Protein AF-A0AAV3R2Y7-F1 (afdb_monomer)

InterPro domains:
  IPR016688 Mechanosensitive ion channel MscS-like, plants/fungi [PTHR31618] (4-81)

Secondary structure (DSSP, 8-state):
-HHHHHHHHHHTTTTB-S--EEEEEEEETTTEEEEEEE--BSS-TT-HHHHHHHHHHHHHHHHHHHHHTT---PPPPPP---------------

Mean predicted aligned error: 9.39 Å

Nearest PDB structures (foldseek):
  7n5e-assembly1_F  TM=8.364E-01  e=1.118E-07  Dionaea muscipula
  8jwe-assembly1_A  TM=8.146E-01  e=9.951E-07  Arabidopsis thaliana
  8tdk-assembly1_A  TM=8.015E-01  e=1.065E-06  Arabidopsis thaliana

Foldseek 3Di:
DVVQLLVVCVVVVQFWPNDKDKDFPDADPPQDTDIDIDTDTPDDPVPVVVNVVVVVVSVVVVVVVCVVVVNDDDDDDDDDDDDPPPDPPPPPDD

pLDDT: mean 84.89, std 9.7, range [49.31, 94.5]

Organism: Lithospermum erythrorhizon (NCBI:txid34254)

Sequence (94 aa):
MHLSLIRYLEKNSHHWHPNHSVVVKEIENVNKIKMALYMNHTMNFQDFPEKNRRRTTLVLEMKNIFEELGIRYDLLPQEVLLLDSRKPNIGTSV

Structure (mmCIF, N/CA/C/O backbone):
data_AF-A0AAV3R2Y7-F1
#
_entry.id   AF-A0AAV3R2Y7-F1
#
loop_
_atom_site.group_PDB
_atom_site.id
_atom_site.type_symbol
_atom_site.label_atom_id
_atom_site.label_alt_id
_atom_site.label_comp_id
_atom_site.label_asym_id
_atom_site.label_entity_id
_atom_site.label_seq_id
_atom_site.pdbx_PDB_ins_code
_atom_site.Cartn_x
_atom_site.Cartn_y
_atom_site.Cartn_z
_atom_site.occupancy
_atom_site.B_iso_or_equiv
_atom_site.auth_seq_id
_atom_site.auth_comp_id
_atom_site.auth_asym_id
_atom_site.auth_atom_id
_atom_site.pdbx_PDB_model_num
ATOM 1 N N . MET A 1 1 ? -12.853 2.088 -4.441 1.00 82.44 1 MET A N 1
ATOM 2 C CA . MET A 1 1 ? -11.478 1.666 -4.085 1.00 82.44 1 MET A CA 1
ATOM 3 C C . MET A 1 1 ? -10.844 0.822 -5.183 1.00 82.44 1 MET A C 1
ATOM 5 O O . MET A 1 1 ? -9.984 1.347 -5.872 1.00 82.44 1 MET A O 1
ATOM 9 N N . HIS A 1 2 ? -11.296 -0.420 -5.413 1.00 83.44 2 HIS A N 1
ATOM 10 C CA . HIS A 1 2 ? -10.695 -1.317 -6.415 1.00 83.44 2 HIS A CA 1
ATOM 11 C C . HIS A 1 2 ? -10.591 -0.686 -7.817 1.00 83.44 2 HIS A C 1
ATOM 13 O O . HIS A 1 2 ? -9.513 -0.665 -8.398 1.00 83.44 2 HIS A O 1
ATOM 19 N N . LEU A 1 3 ? -11.676 -0.081 -8.314 1.00 86.50 3 LEU A N 1
ATOM 20 C CA . LEU A 1 3 ? -11.694 0.577 -9.628 1.00 86.50 3 LEU A CA 1
ATOM 21 C C . LEU A 1 3 ? -10.724 1.766 -9.724 1.00 86.50 3 LEU A C 1
ATOM 23 O O . LEU A 1 3 ? -10.024 1.899 -10.721 1.00 86.50 3 LEU A O 1
ATOM 27 N N . SER A 1 4 ? -10.664 2.619 -8.697 1.00 88.44 4 SER A N 1
ATOM 28 C CA . SER A 1 4 ? -9.752 3.773 -8.664 1.00 88.44 4 SER A CA 1
ATOM 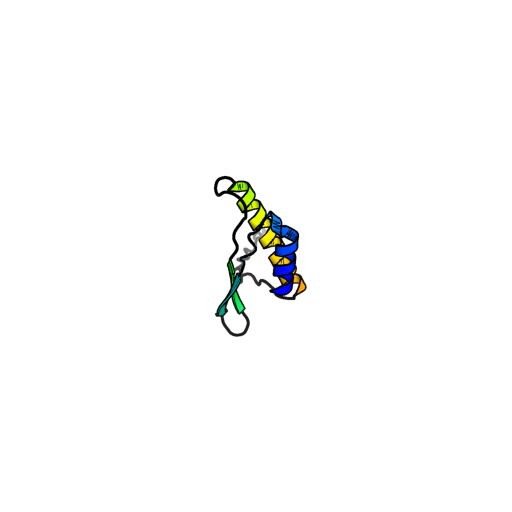29 C C . SER A 1 4 ? -8.288 3.325 -8.677 1.00 88.44 4 SER A C 1
ATOM 31 O O . SER A 1 4 ? -7.470 3.895 -9.394 1.00 88.44 4 SER A O 1
ATOM 33 N N . LEU A 1 5 ? -7.975 2.251 -7.946 1.00 87.94 5 LEU A N 1
ATOM 34 C CA . LEU A 1 5 ? -6.635 1.678 -7.901 1.00 87.94 5 LEU A CA 1
ATOM 35 C C . LEU A 1 5 ? -6.226 1.049 -9.239 1.00 87.94 5 LEU A C 1
ATOM 37 O O . LEU A 1 5 ? -5.117 1.297 -9.701 1.00 87.94 5 LEU A O 1
ATOM 41 N N . ILE A 1 6 ? -7.110 0.275 -9.879 1.00 87.44 6 ILE A N 1
ATOM 42 C CA . ILE A 1 6 ? -6.831 -0.299 -11.206 1.00 87.44 6 ILE A CA 1
ATOM 43 C C . ILE A 1 6 ? -6.541 0.811 -12.216 1.00 87.44 6 ILE A C 1
ATOM 45 O O . ILE A 1 6 ? -5.517 0.758 -12.889 1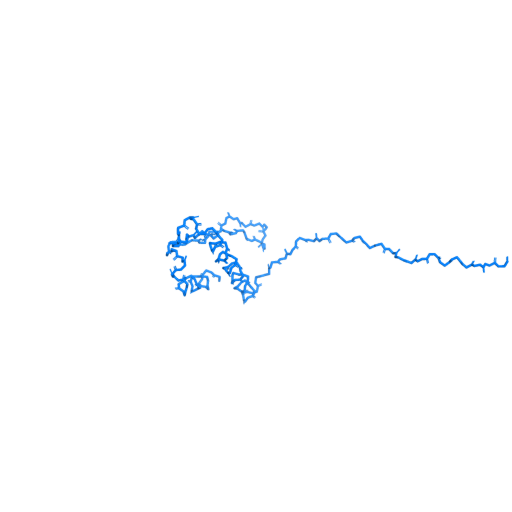.00 87.44 6 ILE A O 1
ATOM 49 N N . ARG A 1 7 ? -7.366 1.866 -12.256 1.00 89.81 7 ARG A N 1
ATOM 50 C CA . ARG A 1 7 ? -7.143 3.014 -13.152 1.00 89.81 7 ARG A CA 1
ATOM 51 C C . ARG A 1 7 ? -5.771 3.656 -12.943 1.00 89.81 7 ARG A C 1
ATOM 53 O O . ARG A 1 7 ? -5.109 4.020 -13.914 1.00 89.81 7 ARG A O 1
ATOM 60 N N . TYR A 1 8 ? -5.325 3.787 -11.692 1.00 90.06 8 TYR A N 1
ATOM 61 C CA . TYR A 1 8 ? -3.985 4.289 -11.395 1.00 90.06 8 TYR A CA 1
ATOM 62 C C . TYR A 1 8 ? -2.885 3.354 -11.919 1.00 90.06 8 TYR A C 1
ATOM 64 O O . TYR A 1 8 ? -1.918 3.823 -12.526 1.00 90.06 8 TYR A O 1
ATOM 72 N N . LEU A 1 9 ? -3.018 2.043 -11.701 1.00 89.38 9 LEU A N 1
ATOM 73 C CA . LEU A 1 9 ? -2.034 1.055 -12.150 1.00 89.38 9 LEU A CA 1
ATOM 74 C C . LEU A 1 9 ? -1.958 0.988 -13.679 1.00 89.38 9 LEU A C 1
ATOM 76 O O . LEU A 1 9 ? -0.857 0.980 -14.220 1.00 89.38 9 LEU A O 1
ATOM 80 N N . GLU A 1 10 ? -3.095 1.047 -14.374 1.00 88.19 10 GLU A N 1
ATOM 81 C CA . GLU A 1 10 ? -3.170 1.094 -15.840 1.00 88.19 10 GLU A CA 1
ATOM 82 C C . GLU A 1 10 ? -2.504 2.355 -16.409 1.00 88.19 10 GLU A C 1
ATOM 84 O O . GLU A 1 10 ? -1.698 2.270 -17.342 1.00 88.19 10 GLU A O 1
ATOM 89 N N . LYS A 1 11 ? -2.755 3.522 -15.797 1.00 91.12 11 LYS A N 1
ATOM 90 C CA . LYS A 1 11 ? -2.095 4.789 -16.160 1.00 91.12 11 LYS A CA 1
ATOM 91 C C . LYS A 1 11 ? -0.572 4.729 -15.974 1.00 91.12 11 LYS A C 1
ATOM 93 O O . LYS A 1 11 ? 0.164 5.423 -16.670 1.00 91.12 11 LYS A O 1
ATOM 98 N N . ASN A 1 12 ? -0.095 3.880 -15.064 1.00 89.50 12 ASN A N 1
ATOM 99 C CA . ASN A 1 12 ? 1.320 3.664 -14.760 1.00 89.50 12 ASN A CA 1
ATOM 100 C C . ASN A 1 12 ? 1.804 2.263 -15.182 1.00 89.50 12 ASN A C 1
ATOM 102 O O . ASN A 1 12 ? 2.712 1.708 -14.564 1.00 89.50 12 ASN A O 1
ATOM 106 N N . SER A 1 13 ? 1.224 1.685 -16.235 1.00 86.38 13 SER A N 1
ATOM 107 C CA . SER A 1 13 ? 1.487 0.306 -16.687 1.00 86.38 13 SER A CA 1
ATOM 108 C C . SER A 1 13 ? 2.952 0.012 -17.041 1.00 86.38 13 SER A C 1
ATOM 110 O O . SER A 1 13 ? 3.397 -1.126 -16.963 1.00 86.38 13 SER A O 1
ATOM 112 N N . HIS A 1 14 ? 3.748 1.032 -17.356 1.00 88.00 14 HIS A N 1
ATOM 113 C CA . HIS A 1 14 ? 5.194 0.899 -17.563 1.00 88.00 14 HIS A CA 1
ATOM 114 C C . HIS A 1 14 ? 5.966 0.588 -16.266 1.00 88.00 14 HIS A C 1
ATOM 116 O O . HIS A 1 14 ? 7.076 0.055 -16.316 1.00 88.00 14 HIS A O 1
ATOM 122 N N . HIS A 1 15 ? 5.400 0.904 -15.098 1.00 87.38 15 HIS A N 1
ATOM 123 C CA . HIS A 1 15 ? 6.004 0.657 -13.789 1.00 87.38 15 HIS A CA 1
ATOM 124 C C . HIS A 1 15 ? 5.584 -0.675 -13.160 1.00 87.38 15 HIS A C 1
ATOM 126 O O . HIS A 1 15 ? 6.349 -1.244 -12.373 1.00 87.38 15 HIS A O 1
ATOM 132 N N . TRP A 1 16 ? 4.388 -1.160 -13.494 1.00 90.44 16 TRP A N 1
ATOM 133 C CA . TRP A 1 16 ? 3.716 -2.250 -12.792 1.00 90.44 16 TRP A CA 1
ATOM 134 C C . TRP A 1 16 ? 3.372 -3.391 -13.741 1.00 90.44 16 TRP A C 1
ATOM 136 O O . TRP A 1 16 ? 2.868 -3.178 -14.837 1.00 90.44 16 TRP A O 1
ATOM 146 N N . HIS A 1 17 ? 3.613 -4.620 -13.301 1.00 89.06 17 HIS A N 1
ATOM 147 C CA . HIS A 1 17 ? 3.141 -5.795 -14.014 1.00 89.06 17 HIS A CA 1
ATOM 148 C C . HIS A 1 17 ? 1.598 -5.839 -13.967 1.00 89.06 17 HIS A C 1
ATOM 150 O O . HIS A 1 17 ? 1.028 -5.557 -12.908 1.00 89.06 17 HIS A O 1
ATOM 156 N N . PRO A 1 18 ? 0.910 -6.240 -15.053 1.00 86.00 18 PRO A N 1
ATOM 157 C CA . PRO A 1 18 ? -0.558 -6.251 -15.115 1.00 86.00 18 PRO A CA 1
ATOM 158 C C . PRO A 1 18 ? -1.207 -7.179 -14.078 1.00 86.00 18 PRO A C 1
ATOM 160 O O . PRO A 1 18 ? -2.325 -6.944 -13.631 1.00 86.00 18 PRO A O 1
ATOM 163 N N . ASN A 1 19 ? -0.495 -8.222 -13.650 1.00 88.00 19 ASN A N 1
ATOM 164 C CA . ASN A 1 19 ? -0.964 -9.109 -12.584 1.00 88.00 19 ASN A CA 1
ATOM 165 C C . ASN A 1 19 ? -0.828 -8.431 -11.213 1.00 88.00 19 ASN A C 1
ATOM 167 O O . ASN A 1 19 ? 0.208 -8.541 -10.549 1.00 88.00 19 ASN A O 1
ATOM 171 N N . HIS A 1 20 ? -1.902 -7.773 -10.792 1.00 88.94 20 HIS A N 1
ATOM 172 C CA . HIS A 1 20 ? -2.084 -7.208 -9.461 1.00 88.94 20 HIS A CA 1
ATOM 173 C C . HIS A 1 20 ? -3.364 -7.749 -8.813 1.00 88.94 20 HIS A C 1
ATOM 175 O O . HIS A 1 20 ? -4.346 -8.048 -9.496 1.00 88.94 20 HIS A O 1
ATOM 181 N N . SER A 1 21 ? -3.395 -7.845 -7.485 1.00 89.25 21 SER A N 1
ATOM 182 C CA . SER A 1 21 ? -4.594 -8.273 -6.762 1.00 89.25 21 SER A CA 1
ATOM 183 C C . SER A 1 21 ? -4.786 -7.512 -5.457 1.0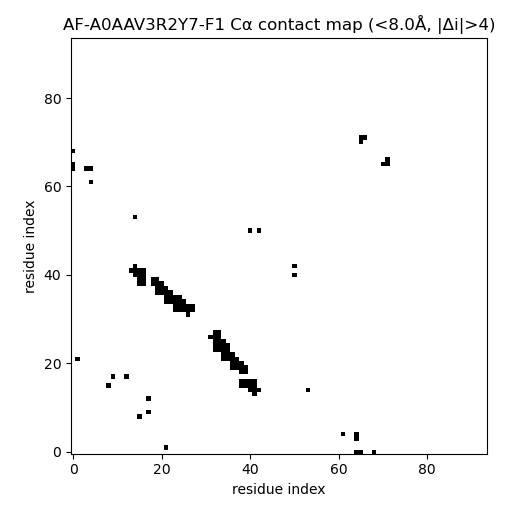0 89.25 21 SER A C 1
ATOM 185 O O . SER A 1 21 ? -3.834 -7.159 -4.764 1.00 89.25 21 SER A O 1
A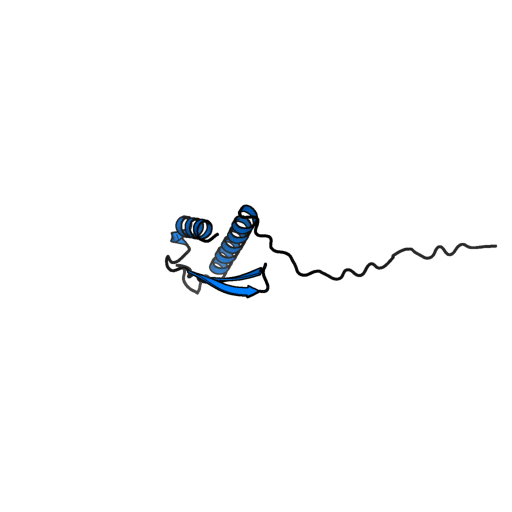TOM 187 N N . VAL A 1 22 ? -6.051 -7.260 -5.123 1.00 89.38 22 VAL A N 1
ATOM 188 C CA . VAL A 1 22 ? -6.470 -6.713 -3.831 1.00 89.38 22 VAL A CA 1
ATOM 189 C C . VAL A 1 22 ? -7.250 -7.802 -3.121 1.00 89.38 22 VAL A C 1
ATOM 191 O O . VAL A 1 22 ? -8.223 -8.316 -3.667 1.00 89.38 22 VAL A O 1
ATOM 194 N N . VAL A 1 23 ? -6.822 -8.156 -1.916 1.00 90.75 23 VAL A N 1
ATOM 195 C CA . VAL A 1 23 ? -7.430 -9.226 -1.126 1.00 90.75 23 VAL A CA 1
ATOM 196 C C . VAL A 1 23 ? -7.830 -8.675 0.231 1.00 90.75 23 VAL A C 1
ATOM 198 O O . VAL A 1 23 ? -6.995 -8.118 0.944 1.00 90.75 23 VAL A O 1
ATOM 201 N N . VAL A 1 24 ? -9.093 -8.862 0.610 1.00 89.56 24 VAL A N 1
ATOM 202 C CA . VAL A 1 24 ? -9.538 -8.658 1.992 1.00 89.56 24 VAL A CA 1
ATOM 203 C C . VAL A 1 24 ? -9.011 -9.824 2.820 1.00 89.56 24 VAL A C 1
ATOM 205 O O . VAL A 1 24 ? -9.294 -10.980 2.516 1.00 89.56 24 VAL A O 1
ATOM 208 N N . LYS A 1 25 ? -8.181 -9.524 3.817 1.00 92.44 25 LYS A N 1
ATOM 209 C CA . LYS A 1 25 ? -7.575 -10.530 4.693 1.00 92.44 25 LYS A CA 1
ATOM 210 C C . LYS A 1 25 ? -8.490 -10.868 5.854 1.00 92.44 25 LYS A C 1
ATOM 212 O O . LYS A 1 25 ? -8.722 -12.040 6.115 1.00 92.44 25 LYS A O 1
ATOM 217 N N . GLU A 1 26 ? -9.007 -9.843 6.514 1.00 91.50 26 GLU A N 1
ATOM 218 C CA . GLU A 1 26 ? -9.872 -9.982 7.678 1.00 91.50 26 GLU A CA 1
ATOM 219 C C . GLU A 1 26 ? -10.713 -8.720 7.866 1.00 91.50 26 GLU A C 1
ATOM 221 O O . GLU A 1 26 ? -10.365 -7.638 7.381 1.00 91.50 26 GLU A O 1
ATOM 226 N N . ILE A 1 27 ? -11.830 -8.877 8.567 1.00 87.19 27 ILE A N 1
ATOM 227 C CA . ILE A 1 27 ? -12.644 -7.772 9.060 1.00 87.19 27 ILE A CA 1
ATOM 228 C C . ILE A 1 27 ? -12.380 -7.713 10.564 1.00 87.19 27 ILE A C 1
ATOM 230 O O . ILE A 1 27 ? -12.701 -8.647 11.295 1.00 87.19 27 ILE A O 1
ATOM 234 N N . GLU A 1 28 ? -11.728 -6.644 11.007 1.00 84.19 28 GLU A N 1
ATOM 235 C CA . GLU A 1 28 ? -11.446 -6.403 12.417 1.00 84.19 28 GLU A CA 1
ATOM 236 C C . GLU A 1 28 ? -12.606 -5.582 13.002 1.00 84.19 28 GLU A C 1
ATOM 238 O O . GLU A 1 28 ? -12.805 -4.416 12.656 1.00 84.19 28 GLU A O 1
ATOM 243 N N . ASN A 1 29 ? -13.381 -6.174 13.915 1.00 81.19 29 ASN A N 1
ATOM 244 C CA . ASN A 1 29 ? -14.639 -5.599 14.417 1.00 81.19 29 ASN A CA 1
ATOM 245 C C . ASN A 1 29 ? -15.665 -5.366 13.284 1.00 81.19 29 ASN A C 1
ATOM 247 O O . ASN A 1 29 ? -15.640 -6.047 12.269 1.00 81.19 29 ASN A O 1
ATOM 251 N N . VAL A 1 30 ? -16.610 -4.436 13.457 1.00 76.38 30 VAL A N 1
ATOM 252 C CA . VAL A 1 30 ? -17.655 -4.137 12.451 1.00 76.38 30 VAL A CA 1
ATOM 253 C C . VAL A 1 30 ? -17.222 -3.019 11.486 1.00 76.38 30 VAL A C 1
ATOM 255 O O . VAL A 1 30 ? -17.818 -2.843 10.428 1.00 76.38 30 VAL A O 1
ATOM 258 N N . ASN A 1 31 ? -16.180 -2.251 11.829 1.00 79.25 31 ASN A N 1
ATOM 259 C CA . ASN A 1 31 ? -15.820 -0.998 11.153 1.00 79.25 31 ASN A CA 1
ATOM 260 C C . ASN A 1 31 ? -14.386 -0.931 10.602 1.00 79.25 31 ASN A C 1
ATOM 262 O O . ASN A 1 31 ? -14.028 0.097 10.026 1.00 79.25 31 ASN A O 1
ATOM 266 N N . LYS A 1 32 ? -13.557 -1.971 10.759 1.00 84.06 32 LYS A N 1
ATOM 267 C CA . LYS A 1 32 ? -12.199 -1.999 10.194 1.00 84.06 32 LYS A CA 1
ATOM 268 C C . LYS A 1 32 ? -12.022 -3.212 9.292 1.00 84.06 32 LYS A C 1
ATOM 270 O O . LYS A 1 32 ? -12.495 -4.305 9.580 1.00 84.06 32 LYS A O 1
ATOM 275 N N . ILE A 1 33 ? -11.324 -3.015 8.178 1.00 86.25 33 ILE A N 1
ATOM 276 C CA . ILE A 1 33 ? -11.022 -4.076 7.216 1.00 86.25 33 ILE A CA 1
ATOM 277 C C . ILE A 1 33 ? -9.525 -4.059 6.964 1.00 86.25 33 ILE A C 1
ATOM 279 O O . ILE A 1 33 ? -8.958 -3.024 6.608 1.00 86.25 33 ILE A O 1
ATOM 283 N N . LYS A 1 34 ? -8.891 -5.220 7.092 1.00 87.75 34 LYS A N 1
ATOM 284 C CA . LYS A 1 34 ? -7.498 -5.406 6.717 1.00 87.75 34 LYS A CA 1
ATOM 285 C C . LYS A 1 34 ? -7.421 -5.952 5.308 1.00 87.75 34 LYS A C 1
ATOM 287 O O . LYS A 1 34 ? -8.048 -6.955 4.965 1.00 87.75 34 LYS A O 1
ATOM 292 N N . MET A 1 35 ? -6.626 -5.293 4.480 1.00 88.94 35 MET A N 1
ATOM 293 C CA . MET A 1 35 ? -6.488 -5.624 3.069 1.00 88.94 35 MET A CA 1
ATOM 294 C C . MET A 1 35 ? -5.018 -5.761 2.702 1.00 88.94 35 MET A C 1
ATOM 296 O O . MET A 1 35 ? -4.158 -5.083 3.261 1.00 88.94 35 MET A O 1
ATOM 300 N N . ALA A 1 36 ? -4.739 -6.628 1.738 1.00 90.81 36 ALA A N 1
ATOM 301 C CA . ALA A 1 36 ? -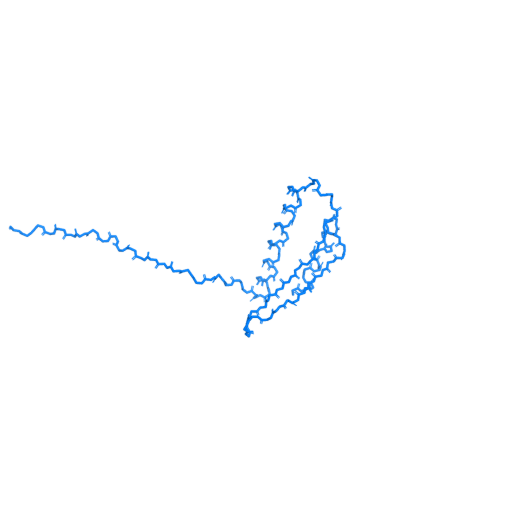3.432 -6.769 1.124 1.00 90.81 36 ALA A CA 1
ATOM 302 C C . ALA A 1 36 ? -3.525 -6.402 -0.355 1.00 90.81 36 ALA A C 1
ATOM 304 O O . ALA A 1 36 ? -4.396 -6.895 -1.072 1.00 90.81 36 ALA A O 1
ATOM 305 N N . LEU A 1 37 ? -2.601 -5.558 -0.800 1.00 91.19 37 LEU A N 1
ATOM 306 C CA . LEU A 1 37 ? -2.390 -5.245 -2.204 1.00 91.19 37 LEU A CA 1
ATOM 307 C C . LEU A 1 37 ? -1.113 -5.945 -2.670 1.00 91.19 37 LEU A C 1
ATOM 309 O O . LEU A 1 37 ? -0.020 -5.647 -2.188 1.00 91.19 37 LEU A O 1
ATOM 313 N N . TYR A 1 38 ? -1.265 -6.875 -3.606 1.00 90.69 38 TYR A N 1
ATOM 314 C CA . TYR A 1 38 ? -0.172 -7.597 -4.239 1.00 90.69 38 TYR A CA 1
ATOM 315 C C . TYR A 1 38 ? 0.089 -7.031 -5.624 1.00 90.69 38 TYR A C 1
ATOM 317 O O . TYR A 1 38 ? -0.821 -6.906 -6.443 1.00 90.69 38 TYR A O 1
ATOM 325 N N . MET A 1 39 ? 1.348 -6.709 -5.891 1.00 89.81 39 MET A N 1
ATOM 326 C CA . MET A 1 39 ? 1.779 -6.172 -7.172 1.00 89.81 39 MET A CA 1
ATOM 327 C C . MET A 1 39 ? 3.252 -6.447 -7.415 1.00 89.81 39 MET A C 1
ATOM 329 O O . MET A 1 39 ? 4.048 -6.546 -6.479 1.00 89.81 39 MET A O 1
ATOM 333 N N . ASN A 1 40 ? 3.606 -6.516 -8.691 1.00 88.69 40 ASN A N 1
ATOM 334 C CA . ASN A 1 40 ? 4.971 -6.727 -9.137 1.00 88.69 40 ASN A CA 1
ATOM 335 C C . ASN A 1 40 ? 5.430 -5.524 -9.959 1.00 88.69 40 ASN A C 1
ATOM 337 O O . ASN A 1 40 ? 4.639 -4.920 -10.681 1.00 88.69 40 ASN A O 1
ATOM 341 N N . HIS A 1 41 ? 6.705 -5.169 -9.835 1.00 88.00 41 HIS A N 1
ATOM 342 C CA . HIS A 1 41 ? 7.303 -4.141 -10.684 1.00 88.00 41 HIS A CA 1
ATOM 343 C C . HIS A 1 41 ? 7.773 -4.785 -11.989 1.00 88.00 41 HIS A C 1
ATOM 345 O O . HIS A 1 41 ? 8.137 -5.959 -12.000 1.00 88.00 41 HIS A O 1
ATOM 351 N N . THR A 1 42 ? 7.819 -4.004 -13.064 1.00 88.81 42 THR A N 1
ATOM 352 C CA . THR A 1 42 ? 8.431 -4.410 -14.344 1.00 88.81 42 THR A CA 1
ATOM 353 C C . THR A 1 42 ? 9.963 -4.367 -14.320 1.00 88.81 42 THR A C 1
ATOM 355 O O . THR A 1 42 ? 10.612 -4.877 -15.227 1.00 88.81 42 THR A O 1
ATOM 358 N N . MET A 1 43 ? 10.550 -3.741 -13.297 1.00 88.25 43 MET A N 1
ATOM 359 C CA . MET A 1 43 ? 11.986 -3.479 -13.202 1.00 88.25 43 MET A CA 1
ATOM 360 C C . MET A 1 43 ? 12.781 -4.611 -12.541 1.00 88.25 43 MET A C 1
ATOM 362 O O . MET A 1 43 ? 12.236 -5.407 -11.772 1.00 88.25 43 MET A O 1
ATOM 366 N N . ASN A 1 44 ? 14.092 -4.629 -12.790 1.00 81.56 44 ASN A N 1
ATOM 367 C CA . ASN A 1 44 ? 15.012 -5.599 -12.204 1.00 81.56 44 ASN A CA 1
ATOM 368 C C . ASN A 1 44 ? 15.212 -5.346 -10.693 1.00 81.56 44 ASN A C 1
ATOM 370 O O . ASN A 1 44 ? 15.067 -4.231 -10.194 1.00 81.56 44 ASN A O 1
ATOM 374 N N . PHE A 1 45 ? 15.578 -6.386 -9.944 1.00 76.94 45 PHE A N 1
ATOM 375 C CA . PHE A 1 45 ? 15.799 -6.328 -8.496 1.00 76.94 45 PHE A CA 1
ATOM 376 C C . PHE A 1 45 ? 16.992 -5.454 -8.081 1.00 76.94 45 PHE A C 1
ATOM 378 O O . PHE A 1 45 ? 17.074 -5.077 -6.914 1.00 76.94 45 PHE A O 1
ATOM 385 N N . GLN A 1 46 ? 17.891 -5.122 -9.012 1.00 83.94 46 GLN A N 1
ATOM 386 C CA . GLN A 1 46 ? 19.068 -4.288 -8.747 1.00 83.94 46 GLN A CA 1
ATOM 387 C C . GLN A 1 46 ? 18.724 -2.801 -8.554 1.00 83.94 46 GLN A C 1
ATOM 389 O O . GLN A 1 46 ? 19.432 -2.099 -7.837 1.00 83.94 46 GLN A O 1
ATOM 394 N N . ASP A 1 47 ? 17.584 -2.339 -9.075 1.00 87.44 47 ASP A N 1
ATOM 395 C CA . ASP A 1 47 ? 17.135 -0.944 -8.973 1.00 87.44 47 ASP A CA 1
ATOM 396 C C . ASP A 1 47 ? 16.327 -0.685 -7.689 1.00 87.44 47 ASP A C 1
ATOM 398 O O . ASP A 1 47 ? 15.246 -0.087 -7.698 1.00 87.44 47 ASP A O 1
ATOM 402 N N . PHE A 1 48 ? 16.831 -1.167 -6.550 1.00 87.62 48 PHE A N 1
ATOM 403 C CA . PHE A 1 48 ? 16.128 -1.094 -5.266 1.00 87.62 48 PHE A CA 1
ATOM 404 C C . PHE A 1 48 ? 15.724 0.335 -4.839 1.00 87.62 48 PHE A C 1
ATOM 406 O O . PHE A 1 48 ? 14.595 0.501 -4.361 1.00 87.62 48 PHE A O 1
ATOM 413 N N . PRO A 1 49 ? 16.560 1.381 -5.030 1.00 91.50 49 PRO A N 1
ATOM 414 C CA . PRO A 1 49 ? 16.174 2.750 -4.690 1.00 91.50 49 PRO A CA 1
ATOM 415 C C . PRO A 1 49 ? 14.947 3.238 -5.472 1.00 91.50 49 PRO A C 1
ATOM 417 O O . PRO A 1 49 ? 13.990 3.736 -4.876 1.00 91.50 49 PRO A O 1
ATOM 420 N N . GLU A 1 50 ? 14.925 3.036 -6.792 1.00 91.88 50 GLU A N 1
ATOM 421 C CA . GLU A 1 50 ? 13.804 3.455 -7.641 1.00 91.88 50 GLU A CA 1
ATOM 422 C C . GLU A 1 50 ? 12.558 2.599 -7.381 1.00 91.88 50 GLU A C 1
ATOM 424 O O . GLU A 1 50 ? 11.446 3.127 -7.312 1.00 91.88 50 GLU A O 1
ATOM 429 N N . LYS A 1 51 ? 12.733 1.296 -7.126 1.00 90.81 51 LYS A N 1
ATOM 430 C CA . LYS A 1 51 ? 11.647 0.411 -6.684 1.00 90.81 51 LYS A CA 1
ATOM 431 C C . LYS A 1 51 ? 10.962 0.951 -5.428 1.00 90.81 51 LYS A C 1
ATOM 433 O O . LYS A 1 51 ? 9.736 1.011 -5.364 1.00 90.81 51 LYS A O 1
ATOM 438 N N . ASN A 1 52 ? 11.733 1.377 -4.428 1.00 90.75 52 ASN A N 1
ATOM 439 C CA . ASN A 1 52 ? 11.164 1.964 -3.215 1.00 90.75 52 ASN A CA 1
ATOM 440 C C . ASN A 1 52 ? 10.503 3.316 -3.480 1.00 90.75 52 ASN A C 1
ATOM 442 O O . ASN A 1 52 ? 9.420 3.558 -2.951 1.00 90.75 52 ASN A O 1
ATOM 446 N N . ARG A 1 53 ? 11.086 4.161 -4.337 1.00 92.75 53 ARG A N 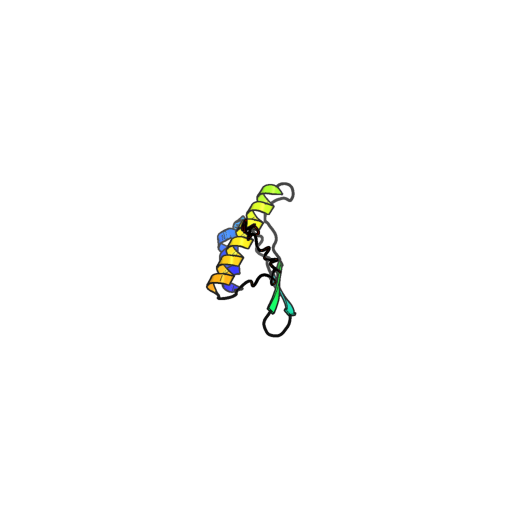1
ATOM 447 C CA . ARG A 1 53 ? 10.476 5.441 -4.721 1.00 92.75 53 ARG A CA 1
ATOM 448 C C . ARG A 1 53 ? 9.089 5.237 -5.338 1.00 92.75 53 ARG A C 1
ATOM 450 O O . ARG A 1 53 ? 8.132 5.872 -4.900 1.00 92.75 53 ARG A O 1
ATOM 457 N N . ARG A 1 54 ? 8.954 4.295 -6.279 1.00 92.06 54 ARG A N 1
ATOM 458 C CA . ARG A 1 54 ? 7.670 3.938 -6.912 1.00 92.06 54 ARG A CA 1
ATOM 459 C C . ARG A 1 54 ? 6.651 3.413 -5.904 1.00 92.06 54 ARG A C 1
ATOM 461 O O . ARG A 1 54 ? 5.490 3.815 -5.949 1.00 92.06 54 ARG A O 1
ATOM 468 N N . ARG A 1 55 ? 7.082 2.567 -4.960 1.00 91.50 55 ARG A N 1
ATOM 469 C CA . ARG A 1 55 ? 6.222 2.095 -3.859 1.00 91.50 55 ARG A CA 1
ATOM 470 C C . ARG A 1 55 ? 5.717 3.245 -2.994 1.00 91.50 55 ARG A C 1
ATOM 472 O O . ARG A 1 55 ? 4.534 3.267 -2.678 1.00 91.50 55 ARG A O 1
ATOM 479 N N . THR A 1 56 ? 6.573 4.199 -2.637 1.00 94.50 56 THR A N 1
ATOM 480 C CA . THR A 1 56 ? 6.164 5.374 -1.854 1.00 94.50 56 THR A CA 1
ATOM 481 C C . THR A 1 56 ? 5.132 6.214 -2.604 1.00 94.50 56 THR A C 1
ATOM 483 O O . THR A 1 56 ? 4.114 6.583 -2.024 1.00 94.50 56 THR A O 1
ATOM 486 N N . THR A 1 57 ? 5.344 6.469 -3.900 1.00 94.12 57 THR A N 1
ATOM 487 C CA . THR A 1 57 ? 4.379 7.205 -4.734 1.00 94.12 57 THR A CA 1
ATOM 488 C C . THR A 1 57 ? 3.027 6.500 -4.800 1.00 94.12 57 THR A C 1
ATOM 490 O O . THR A 1 57 ? 1.994 7.143 -4.644 1.00 94.12 57 THR A O 1
ATOM 493 N N . LEU A 1 58 ? 3.023 5.178 -4.969 1.00 93.06 58 LEU A N 1
ATOM 494 C CA . LEU A 1 58 ? 1.796 4.391 -4.940 1.00 93.06 58 LEU A CA 1
ATOM 495 C C . LEU A 1 58 ? 1.075 4.493 -3.590 1.00 93.06 58 LEU A C 1
ATOM 497 O O . LEU A 1 58 ? -0.139 4.659 -3.568 1.00 93.06 58 LEU A O 1
ATOM 501 N N . VAL A 1 59 ? 1.792 4.371 -2.468 1.00 92.38 59 VAL A N 1
ATOM 502 C CA . VAL A 1 59 ? 1.183 4.464 -1.128 1.00 92.38 59 VAL A CA 1
ATOM 503 C C . VAL A 1 59 ? 0.531 5.832 -0.923 1.00 92.38 59 VAL A C 1
ATOM 505 O O . VAL A 1 59 ? -0.558 5.910 -0.355 1.00 92.38 59 VAL A O 1
ATOM 508 N N . LEU A 1 60 ? 1.156 6.900 -1.423 1.00 93.25 60 LEU A N 1
ATOM 509 C CA . LEU A 1 60 ? 0.579 8.241 -1.377 1.00 93.25 60 LEU A CA 1
ATOM 510 C C . LEU A 1 60 ? -0.699 8.344 -2.220 1.00 93.25 60 LEU A C 1
ATOM 512 O O . LEU A 1 60 ? -1.689 8.902 -1.757 1.00 93.25 60 LEU A O 1
ATOM 516 N N . GLU A 1 61 ? -0.719 7.755 -3.415 1.00 92.25 61 GLU A N 1
ATOM 517 C CA . GLU A 1 61 ? -1.941 7.719 -4.221 1.00 92.25 61 GLU A CA 1
ATOM 518 C C . GLU A 1 61 ? -3.047 6.901 -3.547 1.00 92.25 61 GLU A C 1
ATOM 520 O O . GLU A 1 61 ? -4.205 7.310 -3.524 1.00 92.25 61 GLU A O 1
ATOM 525 N N . MET A 1 62 ? -2.706 5.758 -2.948 1.00 91.12 62 MET A N 1
ATOM 526 C CA . MET A 1 62 ? -3.673 4.964 -2.192 1.00 91.12 62 MET A CA 1
ATOM 527 C C . MET A 1 62 ? -4.287 5.770 -1.049 1.00 91.12 62 MET A C 1
ATOM 529 O O . MET A 1 62 ? -5.494 5.680 -0.837 1.00 91.12 62 MET A O 1
ATOM 533 N N . LYS A 1 63 ? -3.484 6.580 -0.346 1.00 89.81 63 LYS A N 1
ATOM 534 C CA . LYS A 1 63 ? -3.983 7.518 0.665 1.00 89.81 63 LYS A CA 1
ATOM 535 C C . LYS A 1 63 ? -4.998 8.490 0.059 1.00 89.81 63 LYS A C 1
ATOM 537 O O . LYS A 1 63 ? -6.088 8.602 0.610 1.00 89.81 63 LYS A O 1
ATOM 542 N N . ASN A 1 64 ? -4.682 9.120 -1.072 1.00 91.69 64 ASN A N 1
ATOM 543 C CA . ASN A 1 64 ? -5.601 10.045 -1.747 1.00 91.69 64 ASN A CA 1
ATOM 544 C C . ASN A 1 64 ? -6.918 9.348 -2.130 1.00 91.69 64 ASN A C 1
ATOM 546 O O . ASN A 1 64 ? -7.994 9.853 -1.830 1.00 91.69 64 ASN A O 1
ATOM 550 N N . ILE A 1 65 ? -6.846 8.138 -2.698 1.00 91.19 65 ILE A N 1
ATOM 551 C CA . ILE A 1 65 ? -8.026 7.328 -3.044 1.00 91.19 65 ILE A CA 1
ATOM 552 C C . ILE A 1 65 ? -8.872 7.017 -1.801 1.00 91.19 65 ILE A C 1
ATOM 554 O O . ILE A 1 65 ? -10.099 7.023 -1.875 1.00 91.19 65 ILE A O 1
ATOM 558 N N . PHE A 1 66 ? -8.252 6.700 -0.661 1.00 89.69 66 PHE A N 1
ATOM 559 C CA . PHE A 1 66 ? -8.992 6.463 0.580 1.00 89.69 66 PHE A CA 1
ATOM 560 C C . PHE A 1 66 ? -9.668 7.740 1.089 1.00 89.69 66 PHE A C 1
ATOM 562 O O . PHE A 1 66 ? -10.846 7.686 1.438 1.00 89.69 66 PHE A O 1
ATOM 569 N N . GLU A 1 67 ? -8.969 8.876 1.057 1.00 90.31 67 GLU A N 1
ATOM 570 C CA . GLU A 1 67 ? -9.513 10.182 1.446 1.00 90.31 67 GLU A CA 1
ATOM 571 C C . GLU A 1 67 ? -10.711 10.585 0.568 1.00 90.31 67 GLU A C 1
ATOM 573 O O . GLU A 1 67 ? -11.763 10.935 1.102 1.00 90.31 67 GLU A O 1
ATOM 578 N N . GLU A 1 68 ? -10.612 10.437 -0.757 1.00 91.19 68 GLU A N 1
ATOM 579 C CA . GLU A 1 68 ? -11.706 10.700 -1.709 1.00 91.19 68 GLU A CA 1
ATOM 580 C C . GLU A 1 68 ? -12.942 9.821 -1.470 1.00 91.19 68 GLU A C 1
ATOM 582 O O . GLU A 1 68 ? -14.075 10.244 -1.694 1.00 91.19 68 GLU A O 1
ATOM 587 N N . LEU A 1 69 ? -12.737 8.588 -1.005 1.00 89.44 69 LEU A N 1
ATOM 588 C CA . LEU A 1 69 ? -13.813 7.646 -0.689 1.00 89.44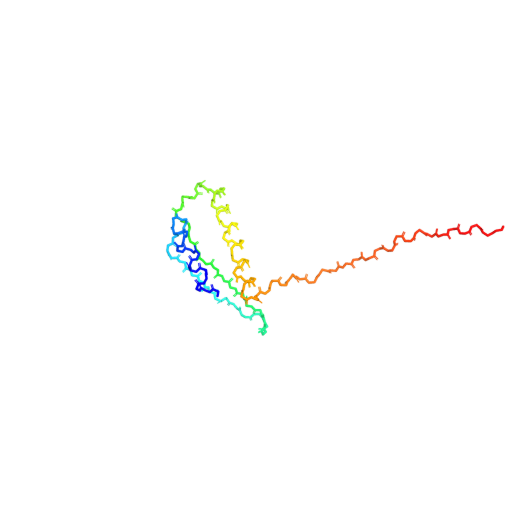 69 LEU A CA 1
ATOM 589 C C . LEU A 1 69 ? -14.373 7.827 0.730 1.00 89.44 69 LEU A C 1
ATOM 591 O O . LEU A 1 69 ? -15.247 7.059 1.133 1.00 89.44 69 LEU A O 1
ATOM 595 N N . G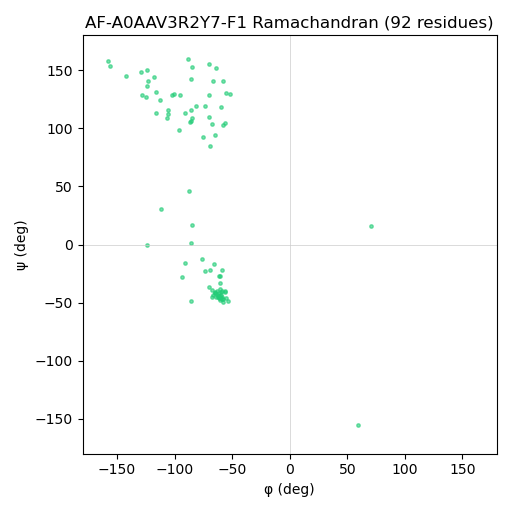LY A 1 70 ? -13.869 8.796 1.500 1.00 88.31 70 GLY A N 1
ATOM 596 C CA . GLY A 1 70 ? -14.259 9.016 2.894 1.00 88.31 70 GLY A CA 1
ATOM 597 C C . GLY A 1 70 ? -13.760 7.935 3.862 1.00 88.31 70 GLY A C 1
ATOM 598 O O . GLY A 1 70 ? -14.256 7.833 4.984 1.00 88.31 70 GLY A O 1
ATOM 599 N N . ILE A 1 71 ? -12.785 7.120 3.450 1.00 87.44 71 ILE A N 1
ATOM 600 C CA . ILE A 1 71 ? -12.167 6.084 4.279 1.00 87.44 71 ILE A CA 1
ATOM 601 C C . ILE A 1 71 ? -11.036 6.736 5.072 1.00 87.44 71 ILE A C 1
ATOM 603 O O . ILE A 1 71 ? -9.977 7.053 4.533 1.00 87.44 71 ILE A O 1
ATOM 607 N N . ARG A 1 72 ? -11.257 6.933 6.373 1.00 80.19 72 ARG A N 1
ATOM 608 C CA . ARG A 1 72 ? -10.247 7.522 7.256 1.00 80.19 72 ARG A CA 1
ATOM 609 C C . ARG A 1 72 ? -9.294 6.469 7.801 1.00 80.19 72 ARG A C 1
ATOM 611 O O . ARG A 1 72 ? -9.705 5.371 8.173 1.00 80.19 72 ARG A O 1
ATOM 618 N N . TYR A 1 73 ? -8.026 6.850 7.904 1.00 73.62 73 TYR A N 1
ATOM 619 C CA . TYR A 1 73 ? -7.036 6.125 8.688 1.00 73.62 73 TYR A CA 1
ATOM 620 C C . TYR A 1 7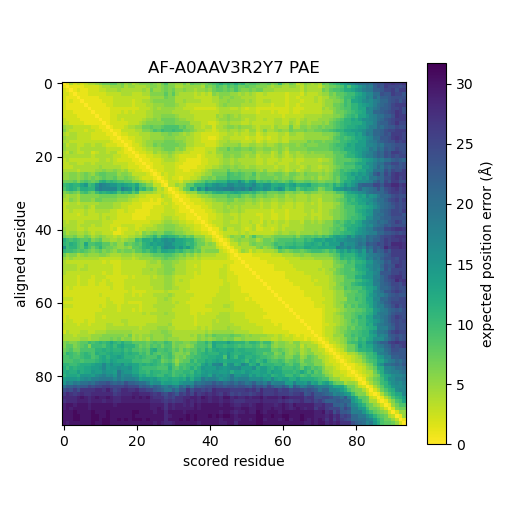3 ? -6.926 6.781 10.066 1.00 73.62 73 TYR A C 1
ATOM 622 O O . TYR A 1 73 ? -6.264 7.806 10.222 1.00 73.62 73 TYR A O 1
ATOM 630 N N . ASP A 1 74 ? -7.608 6.209 11.057 1.00 78.19 74 ASP A N 1
ATOM 631 C CA . ASP A 1 74 ? -7.531 6.692 12.433 1.00 78.19 74 ASP A CA 1
ATOM 632 C C . ASP A 1 74 ? -6.258 6.125 13.087 1.00 78.19 74 ASP A C 1
ATOM 634 O O . ASP A 1 74 ? -6.079 4.906 13.189 1.00 78.19 74 ASP A O 1
ATOM 638 N N . LEU A 1 75 ? -5.353 7.010 13.517 1.00 80.19 75 LEU A N 1
ATOM 639 C CA . LEU A 1 75 ? -4.194 6.614 14.316 1.00 80.19 75 LEU A CA 1
ATOM 640 C C . LEU A 1 75 ? -4.658 6.039 15.657 1.00 80.19 75 LEU A C 1
ATOM 642 O O . LEU A 1 75 ? -5.705 6.418 16.186 1.00 80.19 75 LEU A O 1
ATOM 646 N N . LEU A 1 76 ? -3.857 5.135 16.226 1.00 79.25 76 LEU A N 1
ATOM 647 C CA . LEU A 1 76 ? -4.098 4.681 17.592 1.00 79.25 76 LEU A CA 1
ATOM 648 C C . LEU A 1 76 ? -4.075 5.891 18.545 1.00 79.25 76 LEU A C 1
ATOM 650 O O . LEU A 1 76 ? -3.239 6.783 18.354 1.00 79.25 76 LEU A O 1
ATOM 654 N N . PRO A 1 77 ? -4.966 5.937 19.555 1.00 84.25 77 PRO A N 1
ATOM 655 C CA . PRO A 1 77 ? -4.917 6.968 20.582 1.00 84.25 77 PRO A CA 1
ATOM 656 C C . PRO A 1 77 ? -3.514 7.044 21.193 1.00 84.25 77 PRO A C 1
ATOM 658 O O . PRO A 1 77 ? -2.950 6.022 21.579 1.00 84.25 77 PRO A O 1
ATOM 661 N N . GLN A 1 78 ? -2.951 8.249 21.256 1.00 86.88 78 GLN A N 1
ATOM 662 C CA . GLN A 1 78 ? -1.662 8.501 21.896 1.00 86.88 78 GLN A CA 1
ATOM 663 C C . GLN A 1 78 ? -1.908 9.082 23.286 1.00 86.88 78 GLN A C 1
ATOM 665 O O . GLN A 1 78 ? -2.667 10.041 23.430 1.00 86.88 78 GLN A O 1
ATOM 670 N N . GLU A 1 79 ? -1.276 8.501 24.304 1.00 88.75 79 GLU A N 1
ATOM 671 C CA . GLU A 1 79 ? -1.276 9.065 25.651 1.00 88.75 79 GLU A CA 1
ATOM 672 C C . GLU A 1 79 ? -0.431 10.345 25.667 1.00 88.75 79 GLU A C 1
ATOM 674 O O . GLU A 1 79 ? 0.707 10.358 25.197 1.00 88.75 79 GLU A O 1
ATOM 679 N N . VAL A 1 80 ? -0.994 11.432 26.194 1.00 89.56 80 VAL A N 1
ATOM 680 C CA . VAL A 1 80 ? -0.309 12.724 26.302 1.00 89.56 80 VAL A CA 1
ATOM 681 C C . VAL A 1 80 ? -0.160 13.068 27.779 1.00 89.56 80 VAL A C 1
ATOM 683 O O . VAL A 1 80 ? -1.146 13.331 28.464 1.00 89.56 80 VAL A O 1
ATOM 686 N N . LEU A 1 81 ? 1.083 13.086 28.266 1.00 90.19 81 LEU A N 1
ATOM 687 C CA . LEU A 1 81 ? 1.414 13.539 29.616 1.00 90.19 81 LEU A CA 1
ATOM 688 C C . LEU A 1 81 ? 1.584 15.061 29.614 1.00 90.19 81 LEU A C 1
ATOM 690 O O . LEU A 1 81 ? 2.555 15.593 29.077 1.00 90.19 81 LEU A O 1
ATOM 694 N N . LEU A 1 82 ? 0.635 15.767 30.224 1.00 87.81 82 LEU A N 1
ATOM 695 C CA . LEU A 1 82 ? 0.716 17.213 30.409 1.00 87.81 82 LEU A CA 1
ATOM 696 C C . LEU A 1 82 ? 1.482 17.512 31.701 1.00 87.81 82 LEU A C 1
ATOM 698 O O . LEU A 1 82 ? 0.952 17.344 32.798 1.00 87.81 82 LEU A O 1
ATOM 702 N N . LEU A 1 83 ? 2.734 17.954 31.576 1.00 85.25 83 LEU A N 1
ATOM 703 C CA . LEU A 1 83 ? 3.491 18.496 32.702 1.00 85.25 83 LEU A CA 1
ATOM 704 C C . LEU A 1 83 ? 3.167 19.983 32.840 1.00 85.25 83 LEU A C 1
ATOM 706 O O . LEU A 1 83 ? 3.450 20.782 31.949 1.00 85.25 83 LEU A O 1
ATOM 710 N N . ASP A 1 84 ? 2.558 20.345 33.963 1.00 80.25 84 ASP A N 1
ATOM 711 C CA . ASP A 1 84 ? 2.278 21.733 34.299 1.00 80.25 84 ASP A CA 1
ATOM 712 C C . ASP A 1 84 ? 3.592 22.459 34.617 1.00 80.25 84 ASP A C 1
ATOM 714 O O . ASP A 1 84 ? 4.240 22.198 35.630 1.00 80.25 84 ASP A O 1
ATOM 718 N N . SER A 1 85 ? 4.013 23.366 33.736 1.00 73.31 85 SER A N 1
ATOM 719 C CA . SER A 1 85 ? 5.226 24.167 33.910 1.00 73.31 85 SER A CA 1
ATOM 720 C C . SER A 1 85 ? 5.005 25.424 34.758 1.00 73.31 85 SER A C 1
ATOM 722 O O . SER A 1 85 ? 5.832 26.341 34.710 1.00 73.31 85 SER A O 1
ATOM 724 N N . ARG A 1 86 ? 3.902 25.522 35.518 1.00 72.81 86 ARG A N 1
ATOM 725 C CA . ARG A 1 86 ? 3.707 26.604 36.491 1.00 72.81 86 ARG A CA 1
ATOM 726 C C . ARG A 1 86 ? 4.849 26.588 37.509 1.00 72.81 86 ARG A C 1
ATOM 728 O O . ARG A 1 86 ? 4.881 25.776 38.429 1.00 72.81 86 ARG A O 1
ATOM 735 N N . LYS A 1 87 ? 5.800 27.515 37.339 1.00 61.72 87 LYS A N 1
ATOM 736 C CA . LYS A 1 87 ? 6.819 27.816 38.349 1.00 61.72 87 LYS A CA 1
ATOM 737 C C . LYS A 1 87 ? 6.089 28.160 39.653 1.00 61.72 87 LYS A C 1
ATOM 739 O O . LYS A 1 87 ? 5.178 28.990 39.603 1.00 61.72 87 LYS A O 1
ATOM 744 N N . PRO A 1 88 ? 6.449 27.562 40.800 1.00 60.34 88 PRO A N 1
ATOM 745 C CA . PRO A 1 88 ? 5.876 27.980 42.065 1.00 60.34 88 PRO A CA 1
ATOM 746 C C . PRO A 1 88 ? 6.219 29.458 42.271 1.00 60.34 88 PRO A C 1
ATOM 748 O O . PRO A 1 88 ? 7.393 29.831 42.313 1.00 60.34 88 PRO A O 1
ATOM 751 N N . ASN A 1 89 ? 5.192 30.304 42.362 1.00 62.16 89 ASN A N 1
ATOM 752 C CA . ASN A 1 89 ? 5.347 31.665 42.853 1.00 62.16 89 ASN A CA 1
ATOM 753 C C . ASN A 1 89 ? 5.760 31.552 44.322 1.00 62.16 89 ASN A C 1
ATOM 755 O O . ASN A 1 89 ? 4.911 31.406 45.200 1.00 62.16 89 ASN A O 1
ATOM 759 N N . ILE A 1 90 ? 7.067 31.585 44.586 1.00 63.38 90 ILE A N 1
ATOM 760 C CA . ILE A 1 90 ? 7.592 31.839 45.926 1.00 63.38 90 ILE A CA 1
ATOM 761 C C . ILE A 1 90 ? 7.267 33.306 46.207 1.00 63.38 90 ILE A C 1
ATOM 763 O O . ILE A 1 90 ? 8.040 34.211 45.906 1.00 63.38 90 ILE A O 1
ATOM 767 N N . GLY A 1 91 ? 6.046 33.539 46.685 1.00 54.75 91 GLY A N 1
ATOM 768 C CA . GLY A 1 91 ? 5.646 34.808 47.255 1.00 54.75 91 GLY A CA 1
ATOM 769 C C . GLY A 1 91 ? 6.418 34.989 48.549 1.00 54.75 91 GLY A C 1
ATOM 770 O O . GLY A 1 91 ? 6.103 34.352 49.550 1.00 54.75 91 GLY A O 1
ATOM 771 N N . THR A 1 92 ? 7.437 35.843 48.518 1.00 54.41 92 THR A N 1
ATOM 772 C CA . THR A 1 92 ? 8.036 36.417 49.718 1.00 54.41 92 THR A CA 1
ATOM 773 C C . THR A 1 92 ? 6.921 37.114 50.492 1.00 54.41 92 THR A C 1
ATOM 775 O O . THR A 1 92 ? 6.432 38.163 50.077 1.00 54.41 92 THR A O 1
ATOM 778 N N . SER A 1 93 ? 6.465 36.495 51.576 1.00 52.03 93 SER A N 1
ATOM 779 C CA . SER A 1 93 ? 5.628 37.141 52.578 1.00 52.03 93 SER A CA 1
ATOM 780 C C . SER A 1 93 ? 6.480 37.394 53.813 1.00 52.03 93 SER A C 1
ATOM 782 O O . SER A 1 93 ? 6.831 36.444 54.503 1.00 52.03 93 SER A O 1
ATOM 784 N N . VAL A 1 94 ? 6.757 38.692 53.987 1.00 49.31 94 VAL A N 1
ATOM 785 C CA . VAL A 1 94 ? 7.071 39.468 55.204 1.00 49.31 94 VAL A CA 1
ATOM 786 C C . VAL A 1 94 ? 8.288 39.050 56.025 1.00 49.31 94 VAL A C 1
ATOM 788 O O . VAL A 1 94 ? 8.245 38.000 56.696 1.00 49.31 94 VAL A O 1
#

Solvent-accessible surface area (backbone atoms only — not comparable to full-atom values): 6182 Å² total; per-residue (Å²): 106,72,70,62,51,51,54,53,46,62,78,40,44,85,57,34,41,89,75,58,48,78,42,81,74,48,68,53,77,97,86,40,73,44,70,46,80,47,73,42,63,66,67,66,84,84,50,50,70,62,53,51,52,53,52,53,53,50,53,52,49,52,49,51,55,31,54,77,70,69,49,79,86,80,74,78,90,76,90,79,85,84,77,82,80,76,71,81,80,82,71,87,76,132

Radius of gyration: 23.2 Å; Cα contacts (8 Å, |Δi|>4): 60; chains: 1; bounding box: 37×50×73 Å